Protein AF-A0A9D7MGK3-F1 (afdb_monomer_lite)

pLDDT: mean 81.46, std 12.25, range [39.38, 93.12]

Secondary structure (DSSP, 8-state):
-----TTSHHHHHHHHHHHHHHHTT--SHHHHHHHHHHHHHHHHHHTT-----------TT----

Radius of gyration: 15.53 Å; chains: 1; bounding box: 36×37×32 Å

Structure (mmCIF, N/CA/C/O backbone):
data_AF-A0A9D7MGK3-F1
#
_entry.id   AF-A0A9D7MGK3-F1
#
loop_
_atom_site.group_PDB
_atom_site.id
_atom_site.type_symbol
_atom_site.label_atom_id
_atom_site.label_alt_id
_atom_site.label_comp_id
_atom_site.label_asym_id
_atom_site.label_entity_id
_atom_site.label_seq_id
_atom_site.pdbx_PDB_ins_code
_atom_site.Cartn_x
_atom_site.Cartn_y
_atom_site.Cartn_z
_atom_site.occupancy
_atom_site.B_iso_or_equiv
_atom_site.auth_seq_id
_atom_site.auth_comp_id
_atom_site.auth_asym_id
_atom_site.auth_atom_id
_atom_site.pdbx_PDB_model_num
ATOM 1 N N . MET A 1 1 ? -7.799 -9.529 16.259 1.00 63.38 1 MET A N 1
ATOM 2 C CA . MET A 1 1 ? -6.589 -10.171 15.699 1.00 63.38 1 MET A CA 1
ATOM 3 C C . MET A 1 1 ? -6.483 -9.803 14.226 1.00 63.38 1 MET A C 1
ATOM 5 O O . MET A 1 1 ? -7.510 -9.760 13.551 1.00 63.38 1 MET A O 1
ATOM 9 N N . LEU A 1 2 ? -5.286 -9.460 13.744 1.00 72.19 2 LEU A N 1
ATOM 10 C CA . LEU A 1 2 ? -5.076 -9.073 12.349 1.00 72.19 2 LEU A CA 1
ATOM 11 C C . LEU A 1 2 ? -5.158 -10.322 11.462 1.00 72.19 2 LEU A C 1
ATOM 13 O O . LEU A 1 2 ? -4.202 -11.080 11.355 1.00 72.19 2 LEU A O 1
ATOM 17 N N . GLU A 1 3 ? -6.311 -10.567 10.845 1.00 77.88 3 GLU A N 1
ATOM 18 C CA . GLU A 1 3 ? -6.407 -11.602 9.814 1.00 77.88 3 GLU A CA 1
ATOM 19 C C . GLU A 1 3 ? -5.778 -11.072 8.524 1.00 77.88 3 GLU A C 1
ATOM 21 O O . GLU A 1 3 ? -6.396 -10.293 7.788 1.00 77.88 3 GLU A O 1
ATOM 26 N N . LEU A 1 4 ? -4.526 -11.450 8.280 1.00 80.88 4 LEU A N 1
ATOM 27 C CA . LEU A 1 4 ? -3.834 -11.225 7.017 1.00 80.88 4 LEU A CA 1
ATOM 28 C C . LEU A 1 4 ? -3.912 -12.528 6.221 1.00 80.88 4 LEU A C 1
ATOM 30 O O . LEU A 1 4 ? -3.248 -13.504 6.559 1.00 80.88 4 LEU A O 1
ATOM 34 N N . LYS A 1 5 ? -4.776 -12.571 5.203 1.00 85.75 5 LYS A N 1
ATOM 35 C CA . LYS A 1 5 ? -4.853 -13.708 4.280 1.00 85.75 5 LYS A CA 1
ATOM 36 C C . LYS A 1 5 ? -4.365 -13.249 2.907 1.00 85.75 5 LYS A C 1
ATOM 38 O O . LYS A 1 5 ? -4.709 -12.132 2.515 1.00 85.75 5 LYS A O 1
ATOM 43 N N . PRO A 1 6 ? -3.641 -14.093 2.153 1.00 83.06 6 PRO A N 1
ATOM 44 C CA . PRO A 1 6 ? -3.171 -13.751 0.807 1.00 83.06 6 PRO A CA 1
ATOM 45 C C . PRO A 1 6 ? -4.305 -13.319 -0.131 1.00 83.06 6 PRO A C 1
ATOM 47 O O . PRO A 1 6 ? -4.136 -12.436 -0.961 1.00 83.06 6 PRO A O 1
ATOM 50 N N . ASN A 1 7 ? -5.497 -13.885 0.072 1.00 86.75 7 ASN A N 1
ATOM 51 C CA . ASN A 1 7 ? -6.670 -13.637 -0.766 1.00 86.75 7 ASN A CA 1
ATOM 52 C C . ASN A 1 7 ? -7.475 -12.401 -0.329 1.00 86.75 7 ASN A C 1
ATOM 54 O O . ASN A 1 7 ? -8.567 -12.155 -0.840 1.00 86.75 7 ASN A O 1
ATOM 58 N N . HIS A 1 8 ? -6.999 -11.634 0.655 1.00 92.06 8 HIS A N 1
ATOM 59 C CA . HIS A 1 8 ? -7.657 -10.390 1.029 1.00 92.06 8 HIS A CA 1
ATOM 60 C C . HIS A 1 8 ? -7.478 -9.353 -0.074 1.00 92.06 8 HIS A C 1
ATOM 62 O O . HIS A 1 8 ? -6.364 -9.089 -0.514 1.00 92.06 8 HIS A O 1
ATOM 68 N N . LYS A 1 9 ? -8.579 -8.695 -0.449 1.00 90.44 9 LYS A N 1
ATOM 69 C CA . LYS A 1 9 ? -8.591 -7.598 -1.424 1.00 90.44 9 LYS A CA 1
ATOM 70 C C . LYS A 1 9 ? -7.438 -6.584 -1.264 1.00 90.44 9 LYS A C 1
ATOM 72 O O . LYS A 1 9 ? -6.798 -6.313 -2.268 1.00 90.44 9 LYS A O 1
ATOM 77 N N . PRO A 1 10 ? -7.110 -6.054 -0.065 1.00 89.88 10 PRO A N 1
ATOM 78 C CA . PRO A 1 10 ? -5.966 -5.145 0.093 1.00 89.88 10 PRO A CA 1
ATOM 79 C C . PRO A 1 10 ? -4.611 -5.770 -0.283 1.00 89.88 10 PRO A C 1
ATOM 81 O O . PRO A 1 10 ? -3.768 -5.080 -0.841 1.00 89.88 10 PRO A O 1
ATOM 84 N N . VAL A 1 11 ? -4.405 -7.065 -0.022 1.00 91.25 11 VAL A N 1
ATOM 85 C CA . VAL A 1 11 ? -3.172 -7.786 -0.386 1.00 91.25 11 VAL A CA 1
ATOM 86 C C . VAL A 1 11 ? -3.114 -8.024 -1.896 1.00 91.25 11 VAL A C 1
ATOM 88 O O . VAL A 1 11 ? -2.079 -7.801 -2.512 1.00 91.25 11 VAL A O 1
ATOM 91 N N . LEU A 1 12 ? -4.236 -8.407 -2.511 1.00 93.12 12 LEU A N 1
ATOM 92 C CA . LEU A 1 12 ? -4.330 -8.561 -3.966 1.00 93.12 12 LEU A CA 1
ATOM 93 C C . LEU A 1 12 ? -4.093 -7.232 -4.693 1.00 93.12 12 LEU A C 1
ATOM 95 O O . LEU A 1 12 ? -3.360 -7.197 -5.675 1.00 93.12 12 LEU A O 1
ATOM 99 N N . ASN A 1 13 ? -4.663 -6.140 -4.178 1.00 91.50 13 ASN A N 1
ATOM 100 C CA . ASN A 1 13 ? -4.448 -4.798 -4.710 1.00 91.50 13 ASN A CA 1
ATOM 101 C C . ASN A 1 13 ? -2.975 -4.388 -4.624 1.00 91.50 13 ASN A C 1
ATOM 103 O O . ASN A 1 13 ? -2.450 -3.861 -5.593 1.00 91.50 13 ASN A O 1
ATOM 107 N N . TYR A 1 14 ? -2.299 -4.680 -3.509 1.00 92.00 14 TYR A N 1
ATOM 108 C CA . TYR A 1 14 ? -0.866 -4.418 -3.367 1.00 92.00 14 TYR A CA 1
ATOM 109 C C . TYR A 1 14 ? -0.050 -5.091 -4.480 1.00 92.00 14 TYR A C 1
ATOM 111 O O . TYR A 1 14 ? 0.753 -4.435 -5.136 1.00 92.00 14 TYR A O 1
ATOM 119 N N . PHE A 1 15 ? -0.289 -6.376 -4.756 1.00 91.00 15 PHE A N 1
ATOM 120 C CA . PHE A 1 15 ? 0.413 -7.071 -5.839 1.00 91.00 15 PHE A CA 1
ATOM 121 C C . PHE A 1 15 ? 0.001 -6.592 -7.237 1.00 91.00 15 PHE A C 1
ATOM 123 O O . PHE A 1 15 ? 0.840 -6.570 -8.134 1.00 91.00 15 PHE A O 1
ATOM 130 N N . ALA A 1 16 ? -1.255 -6.180 -7.427 1.00 91.12 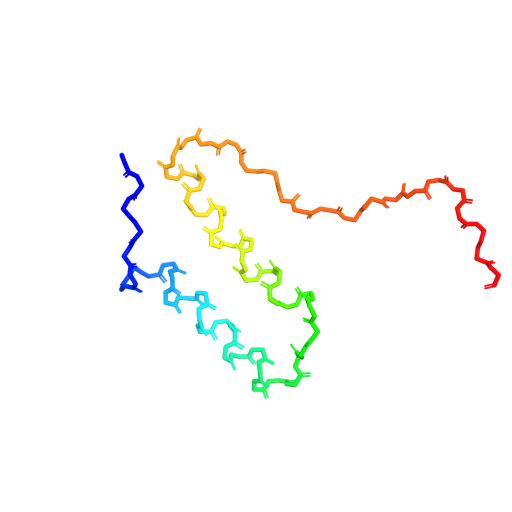16 ALA A N 1
ATOM 131 C CA . ALA A 1 16 ? -1.703 -5.580 -8.682 1.00 91.12 16 ALA A CA 1
ATOM 132 C C . ALA A 1 16 ? -1.002 -4.237 -8.952 1.00 91.12 16 ALA A C 1
ATOM 134 O O . ALA A 1 16 ? -0.503 -4.033 -10.054 1.00 91.12 16 ALA A O 1
ATOM 135 N N . GLU A 1 17 ? -0.887 -3.370 -7.941 1.00 89.19 17 GLU A N 1
ATOM 136 C CA . GLU A 1 17 ? -0.158 -2.098 -8.033 1.00 89.19 17 GLU A CA 1
ATOM 137 C C . GLU A 1 17 ? 1.325 -2.335 -8.369 1.00 89.19 17 GLU A C 1
ATOM 139 O O . GLU A 1 17 ? 1.872 -1.668 -9.244 1.00 89.19 17 GLU A O 1
ATOM 144 N N . LEU A 1 18 ? 1.967 -3.336 -7.750 1.00 88.38 18 LEU A N 1
ATOM 145 C CA . LEU A 1 18 ? 3.344 -3.716 -8.092 1.00 88.38 18 LEU A CA 1
ATOM 146 C C . LEU A 1 18 ? 3.492 -4.162 -9.554 1.00 88.38 18 LEU A C 1
ATOM 148 O O . LEU A 1 18 ? 4.428 -3.732 -10.226 1.00 88.38 18 LEU A O 1
ATOM 152 N N . ALA A 1 19 ? 2.566 -4.984 -10.052 1.00 87.75 19 ALA A N 1
ATOM 153 C CA . ALA A 1 19 ? 2.580 -5.448 -11.438 1.00 87.75 19 ALA A CA 1
ATOM 154 C C . ALA A 1 19 ? 2.331 -4.304 -12.438 1.00 87.75 19 ALA A C 1
ATOM 156 O O . ALA A 1 19 ? 2.927 -4.271 -13.516 1.00 87.75 19 ALA A O 1
ATOM 157 N N . GLU A 1 20 ? 1.473 -3.340 -12.092 1.00 86.12 20 GLU A N 1
ATOM 158 C CA . GLU A 1 20 ? 1.277 -2.128 -12.892 1.00 86.12 20 GLU A CA 1
ATOM 159 C C . GLU A 1 20 ? 2.555 -1.284 -12.944 1.00 86.12 20 GLU A C 1
ATOM 161 O O . GLU A 1 20 ? 2.946 -0.829 -14.019 1.00 86.12 20 GLU A O 1
ATOM 166 N N . PHE A 1 21 ? 3.253 -1.117 -11.820 1.00 82.31 21 PHE A N 1
ATOM 167 C CA . PHE A 1 21 ? 4.513 -0.374 -11.785 1.00 82.31 21 PHE A CA 1
ATOM 168 C C . PHE A 1 21 ? 5.617 -1.041 -12.604 1.00 82.31 21 PHE A C 1
ATOM 170 O O . PHE A 1 21 ? 6.290 -0.352 -13.371 1.00 82.31 21 PHE A O 1
ATOM 177 N N . GLU A 1 22 ? 5.757 -2.364 -12.510 1.00 82.25 22 GLU A N 1
ATOM 178 C CA . GLU A 1 22 ? 6.686 -3.140 -13.338 1.00 82.25 22 GLU A CA 1
ATOM 179 C C . GLU A 1 22 ? 6.377 -2.959 -14.833 1.00 82.25 22 GLU A C 1
ATOM 181 O O . GLU A 1 22 ? 7.263 -2.658 -15.632 1.00 82.25 22 GLU A O 1
ATOM 186 N N . LYS A 1 23 ? 5.095 -3.028 -15.214 1.00 81.19 23 LYS A N 1
ATOM 187 C CA . LYS A 1 23 ? 4.653 -2.823 -16.601 1.00 81.19 23 LYS A CA 1
ATOM 188 C C . LYS A 1 23 ? 4.990 -1.430 -17.143 1.00 81.19 23 LYS A C 1
ATOM 190 O O . LYS A 1 23 ? 5.207 -1.277 -18.345 1.00 81.19 23 LYS A O 1
ATOM 195 N N . HIS A 1 24 ? 5.012 -0.418 -16.282 1.00 79.31 24 HIS A N 1
ATOM 196 C CA . HIS A 1 24 ? 5.335 0.959 -16.648 1.00 79.31 24 HIS A CA 1
ATOM 197 C C . HIS A 1 24 ? 6.837 1.291 -16.547 1.00 79.31 24 HIS A C 1
ATOM 199 O O . HIS A 1 24 ? 7.208 2.444 -16.769 1.00 79.31 24 HIS A O 1
ATOM 205 N N . GLY A 1 25 ? 7.704 0.309 -16.259 1.00 70.56 25 GLY A N 1
ATOM 206 C CA . GLY A 1 25 ? 9.149 0.522 -16.100 1.00 70.56 25 GLY A CA 1
ATOM 207 C C . GLY A 1 25 ? 9.49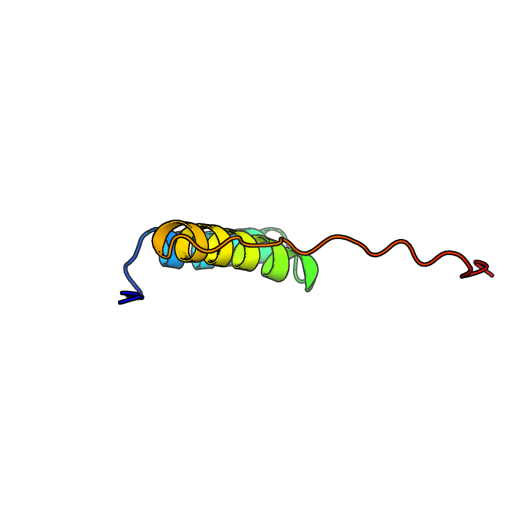1 1.390 -14.885 1.00 70.56 25 GLY A C 1
ATOM 208 O O . GLY A 1 25 ? 10.464 2.146 -14.893 1.00 70.56 25 GLY A O 1
ATOM 209 N N . HIS A 1 26 ? 8.629 1.367 -13.863 1.00 64.25 26 HIS A N 1
ATOM 210 C CA . HIS A 1 26 ? 8.814 2.092 -12.613 1.00 64.25 26 HIS A CA 1
ATOM 211 C C . HIS A 1 26 ? 9.455 1.194 -11.551 1.00 64.25 26 HIS A C 1
ATOM 213 O O . HIS A 1 26 ? 8.866 0.904 -10.510 1.00 64.25 26 HIS A O 1
ATOM 219 N N . ASP A 1 27 ? 10.709 0.831 -11.793 1.00 60.88 27 ASP A N 1
ATOM 220 C CA . ASP A 1 27 ? 11.536 -0.064 -10.971 1.00 60.88 27 ASP A CA 1
ATOM 221 C C . ASP A 1 27 ? 12.083 0.632 -9.707 1.00 60.88 27 ASP A C 1
ATOM 223 O O . ASP A 1 27 ? 12.844 0.062 -8.925 1.00 60.88 27 ASP A O 1
ATOM 227 N N . ASN A 1 28 ? 11.737 1.907 -9.513 1.00 65.56 28 ASN A N 1
ATOM 228 C CA . ASN A 1 28 ? 12.271 2.715 -8.430 1.00 65.56 28 ASN A CA 1
ATOM 229 C C . ASN A 1 28 ? 11.632 2.332 -7.088 1.00 65.56 28 ASN A C 1
ATOM 231 O O . ASN A 1 28 ? 10.420 2.193 -6.959 1.00 65.56 28 ASN A O 1
ATOM 235 N N . GLU A 1 29 ? 12.455 2.280 -6.042 1.00 62.56 29 GLU A N 1
ATOM 236 C CA . GLU A 1 29 ? 12.073 1.977 -4.653 1.00 62.56 29 GLU A CA 1
ATOM 237 C C . GLU A 1 29 ? 10.855 2.789 -4.145 1.00 62.56 29 GLU A C 1
ATOM 239 O O . GLU A 1 29 ? 10.094 2.342 -3.286 1.00 62.56 29 GLU A O 1
ATOM 244 N N . MET A 1 30 ? 10.627 3.980 -4.714 1.00 68.75 30 MET A N 1
ATOM 245 C CA . MET A 1 30 ? 9.491 4.851 -4.397 1.00 68.75 30 MET A CA 1
ATOM 246 C C . MET A 1 30 ? 8.123 4.272 -4.789 1.00 68.75 30 MET A C 1
ATOM 248 O O . MET A 1 30 ? 7.136 4.554 -4.110 1.00 68.75 30 MET A O 1
ATOM 252 N N . THR A 1 31 ? 8.028 3.476 -5.855 1.00 71.56 31 THR A N 1
ATOM 253 C CA . THR A 1 31 ? 6.745 2.933 -6.328 1.00 71.56 31 THR A CA 1
ATOM 254 C C . THR A 1 31 ? 6.264 1.805 -5.415 1.00 71.56 31 THR A C 1
ATOM 256 O O . THR A 1 31 ? 5.124 1.825 -4.948 1.00 71.56 31 THR A O 1
ATOM 259 N N . VAL A 1 32 ? 7.171 0.902 -5.027 1.00 80.69 32 VAL A N 1
ATOM 260 C CA . VAL A 1 32 ? 6.918 -0.158 -4.030 1.00 80.69 32 VAL A CA 1
ATOM 261 C C . VAL A 1 32 ? 6.485 0.436 -2.687 1.00 80.69 32 VAL A C 1
ATOM 263 O O . VAL A 1 32 ? 5.545 -0.050 -2.053 1.00 80.69 32 VAL A O 1
ATOM 266 N N . ARG A 1 33 ? 7.141 1.523 -2.270 1.00 83.75 33 ARG A N 1
ATOM 267 C CA . ARG A 1 33 ? 6.835 2.248 -1.032 1.00 83.75 33 ARG A CA 1
ATOM 268 C C . ARG A 1 33 ? 5.397 2.765 -0.997 1.00 83.75 33 ARG A C 1
ATOM 270 O O . ARG A 1 33 ? 4.710 2.567 0.002 1.00 83.75 33 ARG A O 1
ATOM 277 N N . ASN A 1 34 ? 4.926 3.381 -2.081 1.00 82.69 34 ASN A N 1
ATOM 278 C CA . ASN A 1 34 ? 3.564 3.913 -2.155 1.00 82.69 34 ASN A CA 1
ATOM 279 C C . ASN A 1 34 ? 2.504 2.805 -2.054 1.00 82.69 34 ASN A C 1
ATOM 281 O O . ASN A 1 34 ? 1.577 2.929 -1.251 1.00 82.69 34 ASN A O 1
ATOM 285 N N . ALA A 1 35 ? 2.670 1.705 -2.795 1.00 87.31 35 ALA A N 1
ATOM 286 C CA . ALA A 1 35 ? 1.741 0.575 -2.727 1.00 87.31 35 ALA A CA 1
ATOM 287 C C . ALA A 1 35 ? 1.710 -0.067 -1.333 1.00 87.31 35 ALA A C 1
ATOM 289 O O . ALA A 1 35 ? 0.649 -0.380 -0.786 1.00 87.31 35 ALA A O 1
ATOM 290 N N . PHE A 1 36 ? 2.876 -0.213 -0.700 1.00 89.88 36 PHE A N 1
ATOM 291 C CA . PHE A 1 36 ? 2.950 -0.762 0.650 1.00 89.88 36 PHE A CA 1
ATOM 292 C C . PHE A 1 36 ? 2.298 0.158 1.692 1.00 89.88 36 PHE A C 1
ATOM 294 O O . PHE A 1 36 ? 1.629 -0.310 2.614 1.00 89.88 36 PHE A O 1
ATOM 301 N N . GLN A 1 37 ? 2.418 1.475 1.523 1.00 91.25 37 GLN A N 1
ATOM 302 C CA . GLN A 1 37 ? 1.775 2.448 2.399 1.00 91.25 37 GLN A CA 1
ATOM 303 C C . GLN A 1 37 ? 0.241 2.332 2.383 1.00 91.25 37 GLN A C 1
ATOM 305 O O . GLN A 1 37 ? -0.384 2.440 3.440 1.00 91.25 37 GLN A O 1
ATOM 310 N N . ASN A 1 38 ? -0.362 2.056 1.222 1.00 89.69 38 ASN A N 1
ATOM 311 C CA . ASN A 1 38 ? -1.806 1.821 1.097 1.00 89.69 38 ASN A CA 1
ATOM 312 C C . ASN A 1 38 ? -2.246 0.571 1.876 1.00 89.69 38 ASN A C 1
ATOM 314 O O . ASN A 1 38 ? -3.266 0.581 2.574 1.00 89.69 38 ASN A O 1
ATOM 318 N N . LEU A 1 39 ? -1.448 -0.500 1.801 1.00 92.25 39 LEU A N 1
ATOM 319 C CA . LEU A 1 39 ? -1.680 -1.736 2.545 1.00 92.25 39 LEU A CA 1
ATOM 320 C C . LEU A 1 39 ? -1.625 -1.500 4.063 1.00 92.25 39 LEU A C 1
ATOM 322 O O . LEU A 1 39 ? -2.512 -1.949 4.795 1.00 92.25 39 LEU A O 1
ATOM 326 N N . LEU A 1 40 ? -0.610 -0.767 4.531 1.00 92.38 40 LEU A N 1
ATOM 327 C CA . LEU A 1 40 ? -0.446 -0.424 5.944 1.00 92.38 40 LEU A CA 1
ATOM 328 C C . LEU A 1 40 ? -1.603 0.436 6.458 1.00 92.38 40 LEU A C 1
ATOM 330 O O . LEU A 1 40 ? -2.180 0.115 7.494 1.00 92.38 40 LEU A O 1
ATOM 334 N N . GLU A 1 41 ? -2.006 1.466 5.714 1.00 92.56 41 GLU A N 1
ATOM 335 C CA . GLU A 1 41 ? -3.125 2.333 6.089 1.00 92.56 41 GLU A CA 1
ATOM 336 C C . GLU A 1 41 ? -4.424 1.539 6.294 1.00 92.56 41 GLU A C 1
ATOM 338 O O . GLU A 1 41 ? -5.131 1.741 7.288 1.00 92.56 41 GLU A O 1
ATOM 343 N N . TYR A 1 42 ? -4.716 0.588 5.400 1.00 91.69 42 TYR A N 1
ATOM 344 C CA . TYR A 1 42 ? -5.893 -0.271 5.513 1.00 91.69 42 TYR A CA 1
ATOM 345 C C . TYR A 1 42 ? -5.890 -1.083 6.817 1.00 91.69 42 TYR A C 1
ATOM 347 O O . TYR A 1 42 ? -6.883 -1.112 7.554 1.00 91.69 42 TYR A O 1
ATOM 355 N N . TYR A 1 43 ? -4.771 -1.742 7.120 1.00 91.50 43 TYR A N 1
ATOM 356 C CA . TYR A 1 43 ? -4.664 -2.613 8.287 1.00 91.50 43 TYR A CA 1
ATOM 357 C C . TYR A 1 43 ? -4.569 -1.838 9.600 1.00 91.50 43 TYR A C 1
ATOM 359 O O . TYR A 1 43 ? -5.205 -2.234 10.578 1.00 91.50 43 TYR A O 1
ATOM 367 N N . SER A 1 44 ? -3.878 -0.701 9.621 1.00 91.94 44 SER A N 1
ATOM 368 C CA . SER A 1 44 ? -3.861 0.194 10.776 1.00 91.94 44 SER A CA 1
ATOM 369 C C . SER A 1 44 ? -5.257 0.724 11.092 1.00 91.94 44 SER A C 1
ATOM 371 O O . SER A 1 44 ? -5.674 0.661 12.246 1.00 91.94 44 SER A O 1
ATOM 373 N N . LYS A 1 45 ? -6.042 1.127 10.081 1.00 90.00 45 LYS A N 1
ATOM 374 C CA . LYS A 1 45 ? -7.438 1.545 10.282 1.00 90.00 45 LYS A CA 1
ATOM 375 C C . LYS A 1 45 ? -8.292 0.424 10.877 1.00 90.00 45 LYS A C 1
ATOM 377 O O . LYS A 1 45 ? -9.064 0.671 11.801 1.00 90.00 45 LYS A O 1
ATOM 382 N N . LYS A 1 46 ? -8.132 -0.814 10.394 1.00 89.25 46 LYS A N 1
ATOM 383 C CA . LYS A 1 46 ? -8.833 -1.994 10.936 1.00 89.25 46 LYS 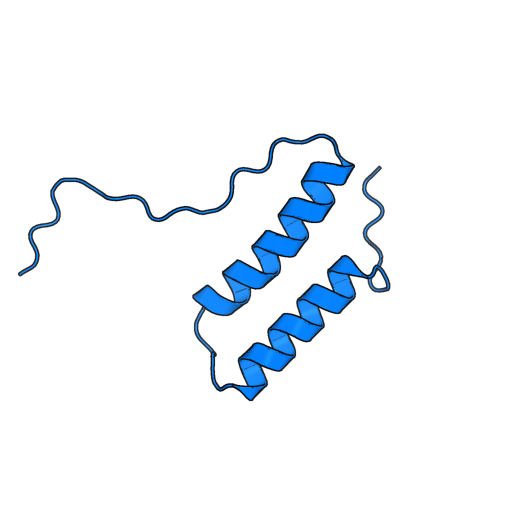A CA 1
ATOM 384 C C . LYS A 1 46 ? -8.481 -2.259 12.405 1.00 89.25 46 LYS A C 1
ATOM 386 O O . LYS A 1 46 ? -9.332 -2.721 13.156 1.00 89.25 46 LYS A O 1
ATOM 391 N N . MET A 1 47 ? -7.249 -1.956 12.806 1.00 90.62 47 MET A N 1
ATOM 392 C CA . MET A 1 47 ? -6.763 -2.101 14.181 1.00 90.62 47 MET A CA 1
ATOM 393 C C . MET A 1 47 ? -7.036 -0.878 15.063 1.00 90.62 47 MET A C 1
ATOM 395 O O . MET A 1 47 ? -6.620 -0.875 16.217 1.00 90.62 47 MET A O 1
ATOM 399 N N . GLN A 1 48 ? -7.717 0.149 14.540 1.00 91.56 48 GLN A N 1
ATOM 400 C CA . GLN A 1 48 ? -7.903 1.440 15.214 1.00 91.56 48 GLN A CA 1
ATOM 401 C C . GLN A 1 48 ? -6.574 2.107 15.605 1.00 91.56 48 GLN A C 1
ATOM 403 O O . GLN A 1 48 ? -6.480 2.826 16.596 1.00 91.56 48 GLN A O 1
ATOM 408 N N . TRP A 1 49 ? -5.528 1.867 14.818 1.00 92.69 49 TRP A N 1
ATOM 409 C CA . TRP A 1 49 ? -4.227 2.491 14.990 1.00 92.69 49 TRP A CA 1
ATOM 410 C C . TRP A 1 49 ? -4.120 3.737 14.127 1.00 92.69 49 TRP A C 1
ATOM 412 O O . TRP A 1 49 ? -4.552 3.761 12.971 1.00 92.69 49 TRP A O 1
ATOM 422 N N . GLN A 1 50 ? -3.486 4.765 14.680 1.00 92.31 50 GLN A N 1
ATOM 423 C CA . GLN A 1 50 ? -3.098 5.931 13.911 1.00 92.31 50 GLN A CA 1
ATOM 424 C C . GLN A 1 50 ? -1.874 5.579 13.066 1.00 92.31 50 GLN A C 1
ATOM 426 O O . GLN A 1 50 ? -0.781 5.372 13.588 1.00 92.31 50 GLN A O 1
ATOM 431 N N . PHE A 1 51 ? -2.065 5.505 11.752 1.00 92.38 51 PHE A N 1
ATOM 432 C CA . PHE A 1 51 ? -0.967 5.323 10.814 1.00 92.38 51 PHE A CA 1
ATOM 433 C C . PHE A 1 51 ? -0.410 6.675 10.382 1.00 92.38 51 PHE A C 1
ATOM 435 O O . PHE A 1 51 ? -1.144 7.524 9.875 1.00 92.38 51 PHE A O 1
ATOM 442 N N . ILE A 1 52 ? 0.893 6.863 10.570 1.00 89.94 52 ILE A N 1
ATOM 443 C CA . ILE A 1 52 ? 1.619 8.021 10.057 1.00 89.94 52 ILE A CA 1
ATOM 444 C C . ILE A 1 52 ? 2.326 7.585 8.777 1.00 89.94 52 ILE A C 1
ATOM 446 O O . ILE A 1 52 ? 3.225 6.748 8.817 1.00 89.94 52 ILE A O 1
ATOM 450 N N . LYS A 1 53 ? 1.882 8.140 7.647 1.00 87.75 53 LYS A N 1
ATOM 451 C CA . LYS A 1 53 ? 2.482 7.917 6.326 1.00 87.75 53 LYS A CA 1
ATOM 452 C C . LYS A 1 53 ? 3.912 8.449 6.292 1.00 87.75 53 LYS A C 1
ATOM 454 O O . LYS A 1 53 ? 4.231 9.399 7.008 1.00 87.75 53 LYS A O 1
ATOM 459 N N . GLU A 1 54 ? 4.755 7.876 5.439 1.00 82.75 54 GLU A N 1
ATOM 460 C CA . GLU A 1 54 ? 6.062 8.461 5.164 1.00 82.75 54 GLU A CA 1
ATOM 461 C C . GLU A 1 54 ? 5.868 9.846 4.537 1.00 82.75 54 GLU A C 1
ATOM 463 O O . GLU A 1 54 ? 5.019 10.053 3.668 1.00 82.75 54 GLU A O 1
ATOM 468 N N . TYR A 1 55 ? 6.658 10.812 4.991 1.00 83.19 55 TYR A N 1
ATOM 469 C CA . TYR A 1 55 ? 6.695 12.148 4.420 1.00 83.19 55 TYR A CA 1
ATOM 470 C C . TYR A 1 55 ? 8.149 12.594 4.254 1.00 83.19 55 TYR A C 1
ATOM 472 O O . TYR A 1 55 ? 8.999 12.283 5.095 1.00 83.19 55 TYR A O 1
ATOM 480 N N . PRO A 1 56 ? 8.467 13.348 3.189 1.00 79.44 56 PRO A N 1
ATOM 481 C CA . PRO A 1 56 ? 9.818 13.836 2.973 1.00 79.44 56 PRO A CA 1
ATOM 482 C C . PRO A 1 56 ? 10.221 14.792 4.100 1.00 79.44 56 PRO A C 1
ATOM 484 O O . PRO A 1 56 ? 9.617 15.850 4.300 1.00 79.44 56 PRO A O 1
ATOM 487 N N . ILE A 1 57 ? 11.280 14.442 4.831 1.00 80.56 57 ILE A N 1
ATOM 488 C CA . ILE A 1 57 ? 11.843 15.305 5.870 1.00 80.56 57 ILE A CA 1
ATOM 489 C C . ILE A 1 57 ? 12.672 16.397 5.192 1.00 80.56 57 ILE A C 1
ATOM 491 O O . ILE A 1 57 ? 13.779 16.155 4.705 1.00 80.56 57 ILE A O 1
ATOM 495 N N . 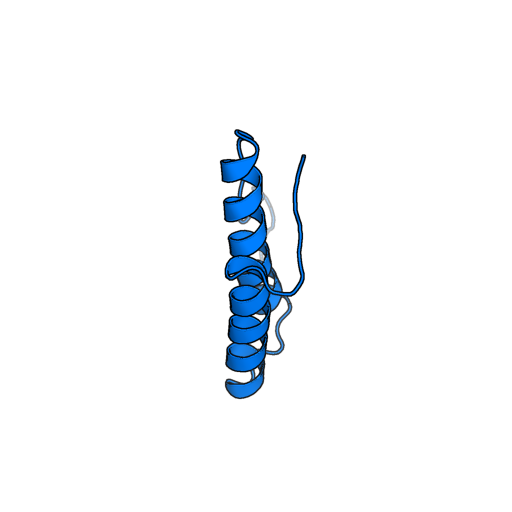LYS A 1 58 ? 12.166 17.634 5.200 1.00 76.31 58 LYS A N 1
ATOM 496 C CA . LYS A 1 58 ? 12.945 18.807 4.786 1.00 76.31 58 LYS A CA 1
ATOM 497 C C . LYS A 1 58 ? 13.991 19.120 5.857 1.00 76.31 58 LYS A C 1
ATOM 499 O O . LYS A 1 58 ? 13.701 19.790 6.845 1.00 76.31 58 LYS A O 1
ATOM 504 N N . ARG A 1 59 ? 15.221 18.636 5.674 1.00 75.00 59 ARG A N 1
ATOM 505 C CA . ARG A 1 59 ? 16.352 19.017 6.533 1.00 75.00 59 ARG A CA 1
ATOM 506 C C . ARG A 1 59 ? 16.769 20.453 6.204 1.00 75.00 59 ARG A C 1
ATOM 508 O O . ARG A 1 59 ? 17.244 20.720 5.103 1.00 75.00 59 ARG A O 1
ATOM 515 N N . LYS A 1 60 ? 16.602 21.383 7.150 1.00 66.38 60 LYS A N 1
ATOM 516 C CA . LYS A 1 60 ? 17.213 22.720 7.060 1.00 66.38 60 LYS A CA 1
ATOM 517 C C . LYS A 1 60 ? 18.739 22.548 7.087 1.00 66.38 60 LYS A C 1
ATOM 519 O O . LYS A 1 60 ? 19.255 21.995 8.050 1.00 66.38 60 LYS A O 1
ATOM 524 N N . GLY A 1 61 ? 19.440 23.011 6.046 1.00 65.94 61 GLY A N 1
ATOM 525 C CA . GLY A 1 61 ? 20.905 23.147 6.060 1.00 65.94 61 GLY A CA 1
ATOM 526 C C . GLY A 1 61 ? 21.714 22.310 5.062 1.00 65.94 61 GLY A C 1
ATOM 527 O O . GLY A 1 61 ? 22.937 22.376 5.114 1.00 65.94 61 GLY A O 1
ATOM 528 N N . ARG A 1 62 ? 21.106 21.560 4.131 1.00 55.56 62 ARG A N 1
ATOM 529 C CA . ARG A 1 62 ? 21.884 20.988 3.017 1.00 55.56 62 ARG A CA 1
ATOM 530 C C . ARG A 1 62 ? 22.062 22.059 1.938 1.00 55.56 62 ARG A C 1
ATOM 532 O O . ARG A 1 62 ? 21.141 22.330 1.176 1.00 55.56 62 ARG A O 1
ATOM 539 N N . HIS A 1 63 ? 23.222 22.710 1.947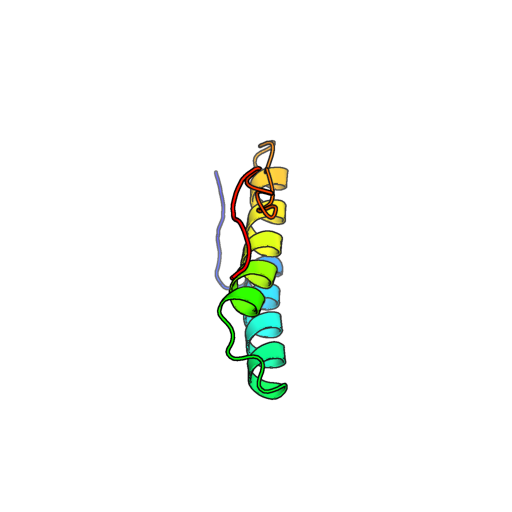 1.00 52.88 63 HIS A N 1
ATOM 540 C CA . HIS A 1 63 ? 23.700 23.524 0.833 1.00 52.88 63 HIS A CA 1
ATOM 541 C C . HIS A 1 63 ? 23.839 22.590 -0.375 1.00 52.88 63 HIS A C 1
ATOM 543 O O . HIS A 1 63 ? 24.569 21.600 -0.303 1.00 52.88 63 HIS A O 1
ATOM 549 N N . ASN A 1 64 ? 23.074 22.842 -1.433 1.00 50.59 64 ASN A N 1
ATOM 550 C CA . ASN A 1 64 ? 23.297 22.183 -2.713 1.00 50.59 64 ASN A CA 1
ATO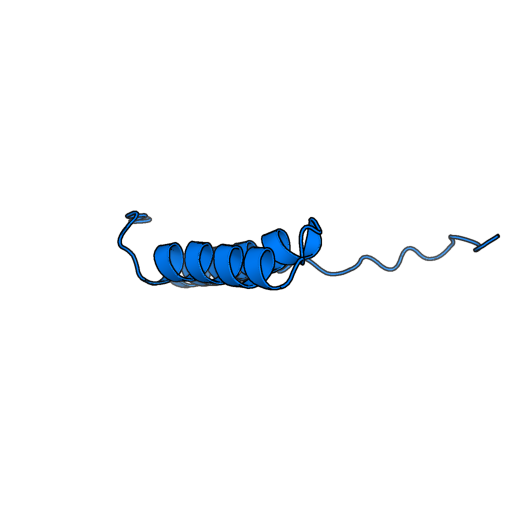M 551 C C . ASN A 1 64 ? 24.568 22.810 -3.299 1.00 50.59 64 ASN A C 1
ATOM 553 O O . ASN A 1 64 ? 24.571 24.013 -3.554 1.00 50.59 64 ASN A O 1
ATOM 557 N N . LEU A 1 65 ? 25.637 22.018 -3.409 1.00 39.38 65 LEU A N 1
ATOM 558 C CA . LEU A 1 65 ? 26.721 22.284 -4.356 1.00 39.38 65 LEU A CA 1
ATOM 559 C C . LEU A 1 65 ? 26.251 21.880 -5.754 1.00 39.38 65 LEU A C 1
ATOM 561 O O . LEU A 1 65 ? 25.526 20.858 -5.831 1.00 39.38 65 LEU A O 1
#

Sequence (65 aa):
MLELKPNHKPVLNYFAELAEFEKHGHDNEMTVRNAFQNLLEYYSKKMQWQFIKEYPIKRKGRHNL

Foldseek 3Di:
DQPDDCPDPLNVQLVVQVVVCVVVVVPDPVSNLVSVQSSVVVRCVVVVHDDDRDDDDDDPDPDDD